Protein AF-A0A8T4ZBN7-F1 (afdb_monomer_lite)

Structure (mmCIF, N/CA/C/O backbone):
data_AF-A0A8T4ZBN7-F1
#
_entry.id   AF-A0A8T4ZBN7-F1
#
loop_
_atom_site.group_PDB
_atom_site.id
_atom_site.type_symbol
_atom_site.label_atom_id
_atom_site.label_alt_id
_atom_site.label_comp_id
_atom_site.label_asym_id
_atom_site.label_entity_id
_atom_site.label_seq_id
_atom_site.pdbx_PDB_ins_code
_atom_site.Cartn_x
_atom_site.Cartn_y
_atom_site.Cartn_z
_atom_site.occupancy
_atom_site.B_iso_or_equiv
_atom_site.auth_seq_id
_atom_site.auth_comp_id
_atom_site.auth_asym_id
_atom_site.auth_atom_id
_atom_site.pdbx_PDB_model_num
ATOM 1 N N . HIS A 1 1 ? 16.876 -2.862 11.286 1.00 71.81 1 HIS A N 1
ATOM 2 C CA . HIS A 1 1 ? 16.039 -2.915 10.069 1.00 71.81 1 HIS A CA 1
ATOM 3 C C . HIS A 1 1 ? 15.028 -4.040 10.220 1.00 71.81 1 HIS A C 1
ATOM 5 O O . HIS A 1 1 ? 15.436 -5.142 10.564 1.00 71.81 1 HIS A O 1
ATOM 11 N N . LEU A 1 2 ? 13.736 -3.754 10.039 1.00 88.56 2 LEU A N 1
ATOM 12 C CA . LEU A 1 2 ? 12.656 -4.746 10.088 1.00 88.56 2 LEU A CA 1
ATOM 13 C C . LEU A 1 2 ? 12.079 -4.949 8.685 1.00 88.56 2 LEU A C 1
ATOM 15 O O . LEU A 1 2 ? 12.006 -3.999 7.908 1.00 88.56 2 LEU A O 1
ATOM 19 N N . ASP A 1 3 ? 11.687 -6.185 8.383 1.00 92.62 3 ASP A N 1
ATOM 20 C CA . ASP A 1 3 ? 10.952 -6.525 7.165 1.00 92.62 3 ASP A CA 1
ATOM 21 C C . ASP A 1 3 ? 9.531 -5.940 7.207 1.00 92.62 3 ASP A C 1
ATOM 23 O O . ASP A 1 3 ? 8.910 -5.897 8.275 1.00 92.62 3 ASP A O 1
ATOM 27 N N . PHE A 1 4 ? 9.002 -5.519 6.054 1.00 94.69 4 PHE A N 1
ATOM 28 C CA . PHE A 1 4 ? 7.685 -4.879 5.980 1.00 94.69 4 PHE A CA 1
ATOM 29 C C . PHE A 1 4 ? 6.568 -5.781 6.515 1.00 94.69 4 PHE A C 1
ATOM 31 O O . PHE A 1 4 ? 5.620 -5.269 7.109 1.00 94.69 4 PHE A O 1
ATOM 38 N N . ARG A 1 5 ? 6.692 -7.111 6.379 1.00 96.00 5 ARG A N 1
ATOM 39 C CA . ARG A 1 5 ? 5.697 -8.058 6.893 1.00 96.00 5 ARG A CA 1
ATOM 40 C C . ARG A 1 5 ? 5.580 -7.929 8.410 1.00 96.00 5 ARG A C 1
ATOM 42 O O . ARG A 1 5 ? 4.482 -7.827 8.946 1.00 96.00 5 ARG A O 1
ATOM 49 N N . LYS A 1 6 ? 6.714 -7.822 9.109 1.00 96.88 6 LYS A N 1
ATOM 50 C CA . LYS A 1 6 ? 6.738 -7.587 10.563 1.00 96.88 6 LYS A CA 1
ATOM 51 C C . LYS A 1 6 ? 6.208 -6.198 10.924 1.00 96.88 6 LYS A C 1
ATOM 53 O O . LYS A 1 6 ? 5.494 -6.068 11.912 1.00 96.88 6 LYS A O 1
ATOM 58 N N . CYS A 1 7 ? 6.528 -5.177 10.126 1.00 95.75 7 CYS A N 1
ATOM 59 C CA . CYS A 1 7 ? 6.029 -3.813 10.332 1.00 95.75 7 CYS A CA 1
ATOM 60 C C . CYS A 1 7 ? 4.505 -3.710 10.207 1.00 95.75 7 CYS A C 1
ATOM 62 O O . CYS A 1 7 ? 3.878 -2.971 10.955 1.00 95.75 7 CYS A O 1
ATOM 64 N N . ILE A 1 8 ? 3.895 -4.438 9.277 1.00 97.00 8 ILE A N 1
ATOM 65 C CA . ILE A 1 8 ? 2.437 -4.454 9.158 1.00 97.00 8 ILE A CA 1
ATOM 66 C C . ILE A 1 8 ? 1.839 -5.216 10.344 1.00 97.00 8 ILE A C 1
ATOM 68 O O . ILE A 1 8 ? 0.945 -4.700 11.001 1.00 97.00 8 ILE A O 1
ATOM 72 N N . ILE A 1 9 ? 2.376 -6.395 10.675 1.00 96.88 9 ILE A N 1
ATOM 73 C CA . ILE A 1 9 ? 1.826 -7.245 11.741 1.00 96.88 9 ILE A CA 1
ATOM 74 C C . ILE A 1 9 ? 1.868 -6.562 13.111 1.00 96.88 9 ILE A C 1
ATOM 76 O O . ILE A 1 9 ? 0.838 -6.519 13.778 1.00 96.88 9 ILE A O 1
ATOM 80 N N . ASN A 1 10 ? 3.011 -6.024 13.558 1.00 97.00 10 ASN A N 1
ATOM 81 C CA . ASN A 1 10 ? 3.076 -5.552 14.951 1.00 97.00 10 ASN A CA 1
ATOM 82 C C . ASN A 1 10 ? 2.384 -4.199 15.167 1.00 97.00 10 ASN A C 1
ATOM 84 O O . ASN A 1 10 ? 2.162 -3.823 16.315 1.00 97.00 10 ASN A O 1
ATOM 88 N N . TRP A 1 11 ? 2.084 -3.457 14.098 1.00 96.75 11 TRP A N 1
ATOM 89 C CA . TRP A 1 11 ? 1.524 -2.108 14.194 1.00 96.75 11 TRP A CA 1
ATOM 90 C C . TRP A 1 11 ? 0.115 -1.996 13.610 1.00 96.75 11 TRP A C 1
ATOM 92 O O . TRP A 1 11 ? -0.457 -0.913 13.677 1.00 96.75 11 TRP A O 1
ATOM 102 N N . ASP A 1 12 ? -0.478 -3.056 13.054 1.00 98.06 12 ASP A N 1
ATOM 103 C CA . ASP A 1 12 ? -1.850 -2.985 12.543 1.00 98.06 12 ASP A CA 1
ATOM 104 C C . ASP A 1 12 ? -2.865 -2.814 13.679 1.00 98.06 12 ASP A C 1
ATOM 106 O O . ASP A 1 12 ? -2.977 -3.642 14.584 1.00 98.06 12 ASP A O 1
ATOM 110 N N . SER A 1 13 ? -3.646 -1.741 13.600 1.00 97.44 13 SER A N 1
ATOM 111 C CA . SER A 1 13 ? -4.756 -1.425 14.496 1.00 97.44 13 SER A CA 1
ATOM 112 C C . SER A 1 13 ? -5.756 -0.526 13.771 1.00 97.44 13 SER A C 1
ATOM 114 O O . SER A 1 13 ? -5.417 0.073 12.750 1.00 97.44 13 SER A O 1
ATOM 116 N N . ASP A 1 14 ? -6.965 -0.384 14.311 1.00 97.12 14 ASP A N 1
ATOM 117 C CA . ASP A 1 14 ? -7.995 0.495 13.739 1.00 97.12 14 ASP A CA 1
ATOM 118 C C . ASP A 1 14 ? -7.578 1.983 13.728 1.00 97.12 14 ASP A C 1
ATOM 120 O O . ASP A 1 14 ? -8.053 2.769 12.904 1.00 97.12 14 ASP A O 1
ATOM 124 N N . GLU A 1 15 ? -6.643 2.373 14.600 1.00 96.50 15 GLU A N 1
ATOM 125 C CA . GLU A 1 15 ? -6.102 3.736 14.687 1.00 96.50 15 GLU A CA 1
ATOM 126 C C . GLU A 1 15 ? -4.852 3.941 13.818 1.00 96.50 15 GLU A C 1
ATOM 128 O O . GLU A 1 15 ? -4.426 5.076 13.580 1.00 96.50 15 GLU A O 1
ATOM 133 N N . THR A 1 16 ? -4.273 2.860 13.293 1.00 97.12 16 THR A N 1
ATOM 134 C CA . THR A 1 16 ? -3.031 2.923 12.525 1.00 97.12 16 THR A CA 1
ATOM 135 C C . THR A 1 16 ? -3.260 3.522 11.142 1.00 97.12 16 THR A C 1
ATOM 137 O O . THR A 1 16 ? -4.228 3.218 10.435 1.00 97.12 16 THR A O 1
ATOM 140 N N . PHE A 1 17 ? -2.313 4.363 10.726 1.00 97.81 17 PHE A N 1
ATOM 141 C CA . PHE A 1 17 ? -2.199 4.839 9.356 1.00 97.81 17 PHE A CA 1
ATOM 142 C C . PHE A 1 17 ? -0.841 4.452 8.768 1.00 97.81 17 PHE A C 1
ATOM 144 O O . PHE A 1 17 ? 0.194 4.955 9.204 1.00 97.81 17 PHE A O 1
ATOM 151 N N . PHE A 1 18 ? -0.839 3.596 7.747 1.00 97.75 18 PHE A N 1
ATOM 152 C CA . PHE A 1 18 ? 0.375 3.215 7.032 1.00 97.75 18 PHE A CA 1
ATOM 153 C C . PHE A 1 18 ? 0.600 4.100 5.805 1.00 97.75 18 PHE A C 1
ATOM 155 O O . PHE A 1 18 ? -0.267 4.231 4.940 1.00 97.75 18 PHE A O 1
ATOM 162 N N . PHE A 1 19 ? 1.802 4.657 5.689 1.00 97.31 19 PHE A N 1
ATOM 163 C CA . PHE A 1 19 ? 2.298 5.223 4.439 1.00 97.31 19 PHE A CA 1
ATOM 164 C C . PHE A 1 19 ? 3.356 4.290 3.856 1.00 97.31 19 PHE A C 1
ATOM 166 O O . PHE A 1 19 ? 4.326 3.958 4.538 1.00 97.31 19 PHE A O 1
ATOM 173 N N . LEU A 1 20 ? 3.158 3.853 2.614 1.00 96.00 20 LEU A N 1
ATOM 174 C CA . LEU A 1 20 ? 3.993 2.841 1.977 1.00 96.00 20 LEU A CA 1
ATOM 175 C C . LEU A 1 20 ? 4.567 3.372 0.663 1.00 96.00 20 LEU A C 1
ATOM 177 O O . LEU A 1 20 ? 3.810 3.736 -0.235 1.00 96.00 20 LEU A O 1
ATOM 181 N N . ASP A 1 21 ? 5.895 3.352 0.548 1.00 92.94 21 ASP A N 1
ATOM 182 C CA . ASP A 1 21 ? 6.639 3.679 -0.677 1.00 92.94 21 ASP A CA 1
ATOM 183 C C . ASP A 1 21 ? 7.646 2.558 -0.990 1.00 92.94 21 ASP A C 1
ATOM 185 O O . ASP A 1 21 ? 8.853 2.702 -0.777 1.00 92.94 21 ASP A O 1
ATOM 189 N N . PRO A 1 22 ? 7.155 1.374 -1.394 1.00 91.94 22 PRO A N 1
ATOM 190 C CA . PRO A 1 22 ? 8.018 0.248 -1.726 1.00 91.94 22 PRO A CA 1
ATOM 191 C C . PRO A 1 22 ? 8.844 0.545 -2.988 1.00 91.94 22 PRO A C 1
ATOM 193 O O . PRO A 1 22 ? 8.468 1.396 -3.797 1.00 91.94 22 PRO A O 1
ATOM 196 N N . PRO A 1 23 ? 9.939 -0.196 -3.230 1.00 89.81 23 PRO A N 1
ATOM 197 C CA . PRO A 1 23 ? 10.616 -0.193 -4.525 1.00 89.81 23 PRO A CA 1
ATOM 198 C C . PRO A 1 23 ? 9.628 -0.369 -5.685 1.00 89.81 23 PRO A C 1
ATOM 200 O O . PRO A 1 23 ? 8.725 -1.202 -5.619 1.00 89.81 23 PRO A O 1
ATOM 203 N N . TYR A 1 24 ? 9.751 0.432 -6.746 1.00 87.75 24 TYR A N 1
ATOM 204 C CA . TYR A 1 24 ? 8.772 0.421 -7.838 1.00 87.75 24 TYR A CA 1
ATOM 205 C C . TYR A 1 24 ? 8.974 -0.778 -8.763 1.00 87.75 24 TYR A C 1
ATOM 207 O O . TYR A 1 24 ? 10.077 -1.027 -9.250 1.00 87.75 24 TYR A O 1
ATOM 215 N N . TYR A 1 25 ? 7.874 -1.469 -9.068 1.00 84.75 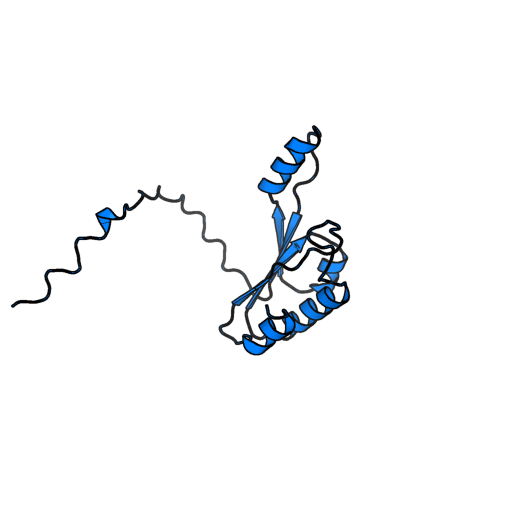25 TYR A N 1
ATOM 216 C CA . TYR A 1 25 ? 7.881 -2.617 -9.971 1.00 84.75 25 TYR A CA 1
ATOM 217 C C . TYR A 1 25 ? 8.461 -2.245 -11.341 1.00 84.75 25 TYR A C 1
ATOM 219 O O . TYR A 1 25 ? 8.096 -1.224 -11.929 1.00 84.75 25 TYR A O 1
ATOM 227 N N . GLY A 1 26 ? 9.364 -3.080 -11.856 1.00 76.69 26 GLY A N 1
ATOM 228 C CA . GLY A 1 26 ? 9.977 -2.910 -13.177 1.00 76.69 26 GLY A CA 1
ATOM 229 C C . GLY A 1 26 ? 11.053 -1.819 -13.272 1.00 76.69 26 GLY A C 1
ATOM 230 O O . GLY A 1 26 ? 11.687 -1.697 -14.322 1.00 76.69 26 GLY A O 1
ATOM 231 N N . VAL A 1 27 ? 11.319 -1.053 -12.206 1.00 70.44 27 VAL A N 1
ATOM 232 C CA . VAL A 1 27 ? 12.399 -0.055 -12.194 1.00 70.44 27 VAL A CA 1
ATOM 233 C C . VAL A 1 27 ? 13.724 -0.742 -11.871 1.00 70.44 27 VAL A C 1
ATOM 235 O O . VAL A 1 27 ? 14.006 -1.101 -10.731 1.00 70.44 27 VAL A O 1
ATOM 238 N N . LYS A 1 28 ? 14.570 -0.914 -12.890 1.00 57.84 28 LYS A N 1
ATOM 239 C CA . LYS A 1 28 ? 15.925 -1.458 -12.737 1.00 57.84 28 LYS A CA 1
ATOM 240 C C . LYS A 1 28 ? 16.917 -0.318 -12.500 1.00 57.84 28 LYS A C 1
ATOM 242 O O . LYS A 1 28 ? 16.968 0.636 -13.270 1.00 57.84 28 LYS A O 1
ATOM 247 N N . GLY A 1 29 ? 17.726 -0.416 -11.450 1.00 55.91 29 GLY A N 1
ATOM 248 C CA . GLY A 1 29 ? 18.774 0.559 -11.150 1.00 55.91 29 GLY A CA 1
ATOM 249 C C . GLY A 1 29 ? 19.666 0.105 -9.994 1.00 55.91 29 GLY A C 1
ATOM 250 O O . GLY A 1 29 ? 19.276 -0.794 -9.249 1.00 55.91 29 GLY A O 1
ATOM 251 N N . PRO A 1 30 ? 20.852 0.715 -9.806 1.00 53.62 30 PRO A N 1
ATOM 252 C CA . PRO A 1 30 ? 21.778 0.341 -8.733 1.00 53.62 30 PRO A CA 1
ATOM 253 C C . PRO A 1 30 ? 21.149 0.458 -7.335 1.00 53.62 30 PRO A C 1
ATOM 255 O O . PRO A 1 30 ? 21.542 -0.277 -6.439 1.00 53.62 30 PRO A O 1
ATOM 258 N N . MET A 1 31 ? 20.132 1.315 -7.183 1.00 54.78 31 MET A N 1
ATOM 259 C CA . MET A 1 31 ? 19.396 1.542 -5.934 1.00 54.78 31 MET A CA 1
ATOM 260 C C . MET A 1 31 ? 18.402 0.422 -5.575 1.00 54.78 31 MET A C 1
ATOM 262 O O . MET A 1 31 ? 17.959 0.355 -4.437 1.00 54.78 31 MET A O 1
ATOM 266 N N . TYR A 1 32 ? 18.076 -0.462 -6.526 1.00 56.88 32 TYR A N 1
ATOM 267 C CA . TYR A 1 32 ? 17.095 -1.546 -6.370 1.00 56.88 32 TYR A CA 1
ATOM 268 C C . TYR A 1 32 ? 17.667 -2.918 -6.764 1.00 56.88 32 TYR A C 1
ATOM 270 O O . TYR A 1 32 ? 16.919 -3.861 -7.004 1.00 56.88 32 TYR A O 1
ATOM 278 N N . ARG A 1 33 ? 19.003 -3.047 -6.852 1.00 48.91 33 ARG A N 1
ATOM 279 C CA . ARG A 1 33 ? 19.681 -4.311 -7.214 1.00 48.91 33 ARG A CA 1
ATOM 280 C C . ARG A 1 33 ? 19.433 -5.444 -6.215 1.00 48.91 33 ARG A C 1
ATOM 282 O O . ARG A 1 33 ? 19.655 -6.594 -6.574 1.00 48.91 33 ARG A O 1
ATOM 289 N N . PHE A 1 34 ? 18.965 -5.132 -5.009 1.00 57.06 34 PHE A N 1
ATOM 290 C CA . PHE A 1 34 ? 18.648 -6.101 -3.969 1.00 57.06 34 PHE A CA 1
ATOM 291 C C . PHE A 1 34 ? 17.420 -5.617 -3.187 1.00 57.06 34 PHE A C 1
ATOM 293 O O . PHE A 1 34 ? 17.424 -4.487 -2.704 1.00 57.06 34 PHE A O 1
ATOM 300 N N . GLY A 1 35 ? 16.389 -6.457 -3.040 1.00 69.62 35 GLY A N 1
ATOM 301 C CA . GLY A 1 35 ? 15.506 -6.368 -1.869 1.00 69.62 35 GLY A CA 1
ATOM 302 C C . GLY A 1 35 ? 13.992 -6.335 -2.077 1.00 69.62 35 GLY A C 1
ATOM 303 O O . GLY A 1 35 ? 13.295 -6.353 -1.071 1.00 69.62 35 GLY A O 1
ATOM 304 N N . PHE A 1 36 ? 13.461 -6.294 -3.305 1.00 85.69 36 PHE A N 1
ATOM 305 C CA . PHE A 1 36 ? 12.006 -6.389 -3.503 1.00 85.69 36 PHE A CA 1
ATOM 306 C C . PHE A 1 36 ? 11.672 -7.164 -4.779 1.00 85.69 36 PHE A C 1
ATOM 308 O O . PHE A 1 36 ? 11.845 -6.683 -5.900 1.00 85.69 36 PHE A O 1
ATOM 315 N N . SER A 1 37 ? 11.284 -8.415 -4.582 1.00 89.06 37 SER A N 1
ATOM 316 C CA . SER A 1 37 ? 10.890 -9.367 -5.613 1.00 89.06 37 SER A CA 1
ATOM 317 C C . SER A 1 37 ? 9.441 -9.155 -6.053 1.00 89.06 37 SER A C 1
ATOM 319 O O . SER A 1 37 ? 8.661 -8.478 -5.387 1.00 89.06 37 SER A O 1
ATOM 321 N N . GLU A 1 38 ? 9.049 -9.784 -7.162 1.00 89.44 38 GLU A N 1
ATOM 322 C CA . GLU A 1 38 ? 7.639 -9.832 -7.570 1.00 89.44 38 GLU A CA 1
ATOM 323 C C . GLU A 1 38 ? 6.742 -10.443 -6.483 1.00 89.44 38 GLU A C 1
ATOM 325 O O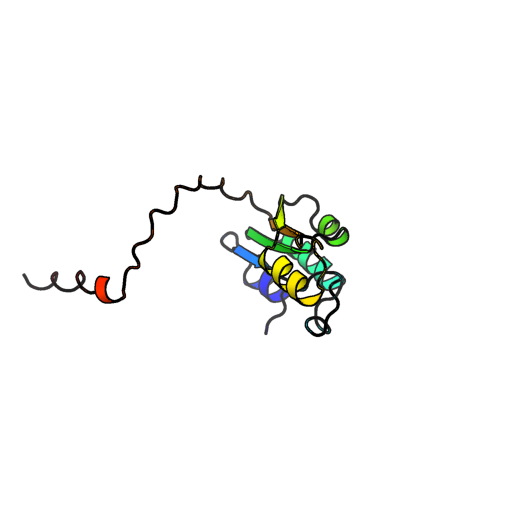 . GLU A 1 38 ? 5.662 -9.918 -6.223 1.00 89.44 38 GLU A O 1
ATOM 330 N N . SER A 1 39 ? 7.219 -11.474 -5.781 1.00 92.44 39 SER A N 1
ATOM 331 C CA . SER A 1 39 ? 6.528 -12.030 -4.614 1.00 92.44 39 SER A CA 1
ATOM 332 C C . SER A 1 39 ? 6.378 -11.018 -3.479 1.00 92.44 39 SER A C 1
ATOM 334 O O . SER A 1 39 ? 5.319 -10.958 -2.872 1.00 92.44 39 SER A O 1
ATOM 336 N N . ASP A 1 40 ? 7.364 -10.151 -3.227 1.00 94.69 40 ASP A N 1
ATOM 337 C CA . ASP A 1 40 ? 7.224 -9.118 -2.188 1.00 94.69 40 ASP A CA 1
ATOM 338 C C . ASP A 1 40 ? 6.122 -8.102 -2.534 1.00 94.69 40 ASP A C 1
ATOM 340 O O . ASP A 1 40 ? 5.404 -7.636 -1.649 1.00 94.69 40 ASP A O 1
ATOM 344 N N . HIS A 1 41 ? 5.934 -7.786 -3.823 1.00 95.25 41 HIS A N 1
ATOM 345 C CA . HIS A 1 41 ? 4.813 -6.955 -4.276 1.00 95.25 41 HIS A CA 1
ATOM 346 C C . HIS A 1 41 ? 3.457 -7.626 -4.037 1.00 95.25 41 HIS A C 1
ATOM 348 O O . HIS A 1 41 ? 2.496 -6.951 -3.658 1.00 95.25 41 HIS A O 1
ATOM 354 N N . GLN A 1 42 ? 3.376 -8.935 -4.274 1.00 96.06 42 GLN A N 1
ATOM 355 C CA . GLN A 1 42 ? 2.164 -9.724 -4.063 1.00 96.06 42 GLN A CA 1
ATOM 356 C C . GLN A 1 42 ? 1.839 -9.825 -2.571 1.00 96.06 42 GLN A C 1
ATOM 358 O O . GLN A 1 42 ? 0.739 -9.443 -2.172 1.00 96.06 42 GLN A O 1
ATOM 363 N N . ASP A 1 43 ? 2.821 -10.196 -1.751 1.00 97.12 43 ASP A N 1
ATOM 364 C CA . ASP A 1 43 ? 2.699 -10.278 -0.296 1.00 97.12 43 ASP A CA 1
ATOM 365 C C . ASP A 1 43 ? 2.260 -8.940 0.299 1.00 97.12 43 ASP A C 1
ATOM 367 O O . ASP A 1 43 ? 1.341 -8.888 1.114 1.00 97.12 43 ASP A O 1
ATOM 371 N N . LEU A 1 44 ? 2.855 -7.827 -0.143 1.00 97.69 44 LEU A N 1
ATOM 372 C CA . LEU A 1 44 ? 2.444 -6.501 0.308 1.00 97.69 44 LEU A CA 1
ATOM 373 C C . LEU A 1 44 ? 0.970 -6.225 -0.010 1.00 97.69 44 LEU A C 1
ATOM 375 O O . LEU A 1 44 ? 0.236 -5.719 0.839 1.00 97.69 44 LEU A O 1
ATOM 379 N N . ALA A 1 45 ? 0.523 -6.540 -1.227 1.00 97.81 45 ALA A N 1
ATOM 380 C CA . ALA A 1 45 ? -0.867 -6.346 -1.622 1.00 97.81 45 ALA A CA 1
ATOM 381 C C . ALA A 1 45 ? -1.827 -7.226 -0.807 1.00 97.81 45 ALA A C 1
ATOM 383 O O . ALA A 1 45 ? -2.893 -6.756 -0.415 1.00 97.81 45 ALA A O 1
ATOM 384 N N . GLU A 1 46 ? -1.459 -8.476 -0.532 1.00 97.88 46 GLU A N 1
ATOM 385 C CA . GLU A 1 46 ? -2.255 -9.402 0.276 1.00 97.88 46 GLU A CA 1
ATOM 386 C C . GLU A 1 46 ? -2.351 -8.963 1.734 1.00 97.88 46 GLU A C 1
ATOM 388 O O . GLU A 1 46 ? -3.451 -8.895 2.282 1.00 97.88 46 GLU A O 1
ATOM 393 N N . MET A 1 47 ? -1.234 -8.564 2.337 1.00 97.81 47 MET A N 1
ATOM 394 C CA . MET A 1 47 ? -1.222 -8.077 3.712 1.00 97.81 47 MET A CA 1
ATOM 395 C C . MET A 1 47 ? -2.054 -6.805 3.869 1.00 97.81 47 MET A C 1
ATOM 397 O O . MET A 1 47 ? -2.878 -6.731 4.774 1.00 97.81 47 MET A O 1
ATOM 401 N N . LEU A 1 48 ? -1.924 -5.837 2.956 1.00 97.88 48 LEU A N 1
ATOM 402 C CA . LEU A 1 48 ? -2.720 -4.601 2.982 1.00 97.88 48 LEU A CA 1
ATOM 403 C C . LEU A 1 48 ? -4.224 -4.830 2.759 1.00 97.88 48 LEU A C 1
ATOM 405 O O . LEU A 1 48 ? -5.036 -3.986 3.142 1.00 97.88 48 LEU A O 1
ATOM 409 N N . ARG A 1 49 ? -4.630 -5.945 2.141 1.00 97.12 49 ARG A N 1
ATOM 410 C CA . ARG A 1 49 ? -6.054 -6.319 2.074 1.00 97.12 49 ARG A CA 1
ATOM 411 C C . ARG A 1 49 ? -6.586 -6.777 3.428 1.00 97.12 49 ARG A C 1
ATOM 413 O O . ARG A 1 49 ? -7.769 -6.584 3.689 1.00 97.12 49 ARG A O 1
ATOM 420 N N . ALA A 1 50 ? -5.729 -7.374 4.253 1.00 96.81 50 ALA A N 1
ATOM 421 C CA . ALA A 1 50 ? -6.079 -7.922 5.558 1.00 96.81 50 ALA A CA 1
ATOM 422 C C . ALA A 1 50 ? -5.907 -6.923 6.719 1.00 96.81 50 ALA A C 1
ATOM 424 O O . ALA A 1 50 ? -6.393 -7.194 7.814 1.00 96.81 50 ALA A O 1
ATOM 425 N N . THR A 1 51 ? -5.236 -5.784 6.507 1.00 97.38 51 THR A N 1
ATOM 426 C CA . THR A 1 51 ? -5.048 -4.764 7.553 1.00 97.38 51 THR A CA 1
ATOM 427 C C . THR A 1 51 ? -6.361 -4.115 7.968 1.00 97.38 51 THR A C 1
ATOM 429 O O . THR A 1 51 ? -7.171 -3.745 7.111 1.00 97.38 51 THR A O 1
ATOM 432 N N . ARG A 1 52 ? -6.505 -3.867 9.270 1.00 97.50 52 ARG A N 1
ATOM 433 C CA . ARG A 1 52 ? -7.574 -3.038 9.844 1.00 97.50 52 ARG A CA 1
ATOM 434 C C . ARG A 1 52 ? -7.305 -1.550 9.648 1.00 97.50 52 ARG A C 1
ATOM 436 O O . ARG A 1 52 ? -8.221 -0.775 9.377 1.00 97.50 52 ARG A O 1
ATOM 443 N N . GLY A 1 53 ? -6.034 -1.166 9.754 1.00 96.62 53 GLY A N 1
ATOM 444 C CA . GLY A 1 53 ? -5.592 0.212 9.629 1.00 96.62 53 GLY A CA 1
ATOM 445 C C . GLY A 1 53 ? -5.848 0.810 8.248 1.00 96.62 53 GLY A C 1
ATOM 446 O O . GLY A 1 53 ? -6.014 0.135 7.224 1.00 96.62 53 GLY A O 1
ATOM 447 N N . ARG A 1 54 ? -5.839 2.139 8.201 1.00 97.94 54 ARG A N 1
ATOM 448 C CA . ARG A 1 54 ? -5.882 2.874 6.934 1.00 97.94 54 ARG A CA 1
ATOM 449 C C . ARG A 1 54 ? -4.502 2.877 6.302 1.00 97.94 54 ARG A C 1
ATOM 451 O O . ARG A 1 54 ? -3.494 2.929 7.001 1.00 97.94 54 ARG A O 1
ATOM 458 N N . TRP A 1 55 ? -4.443 2.899 4.979 1.00 98.00 55 TRP A N 1
ATOM 459 C CA . TRP A 1 55 ? -3.167 2.983 4.286 1.00 98.00 55 TRP A CA 1
ATOM 460 C C . TRP A 1 55 ? -3.219 3.813 3.012 1.00 98.00 55 TRP A C 1
ATOM 462 O O . TRP A 1 55 ? -4.227 3.874 2.303 1.00 98.00 55 TRP A O 1
ATOM 472 N N . LEU A 1 56 ? -2.085 4.448 2.732 1.00 97.62 56 LEU A N 1
ATOM 473 C CA . LEU A 1 56 ? -1.781 5.157 1.502 1.00 97.62 56 LEU A CA 1
ATOM 474 C C . LEU A 1 56 ? -0.495 4.584 0.915 1.00 97.62 56 LEU A C 1
ATOM 476 O O . LEU A 1 56 ? 0.556 4.600 1.551 1.00 97.62 56 LEU A O 1
ATOM 480 N N . LEU A 1 57 ? -0.592 4.118 -0.320 1.00 96.88 57 LEU A N 1
ATOM 481 C CA . LEU A 1 57 ? 0.483 3.470 -1.047 1.00 96.88 57 LEU A CA 1
ATOM 482 C C . LEU A 1 57 ? 0.845 4.282 -2.293 1.00 96.88 57 LEU A C 1
ATOM 484 O O . LEU A 1 57 ? -0.036 4.683 -3.063 1.00 96.88 57 LEU A O 1
ATOM 488 N N . THR A 1 58 ? 2.140 4.495 -2.500 1.00 94.00 58 THR A N 1
ATOM 489 C CA . THR A 1 58 ? 2.702 5.152 -3.681 1.00 94.00 58 THR A CA 1
ATOM 490 C C . THR A 1 58 ? 3.364 4.135 -4.607 1.00 94.00 58 THR A C 1
ATOM 492 O O . THR A 1 58 ? 4.147 3.296 -4.179 1.00 94.00 58 THR A O 1
ATOM 495 N N . TYR A 1 59 ? 3.056 4.214 -5.903 1.00 91.81 59 TYR A N 1
ATOM 496 C CA . TYR A 1 59 ? 3.660 3.361 -6.933 1.00 91.81 59 TYR A CA 1
ATOM 497 C C . TYR A 1 59 ? 3.812 4.087 -8.270 1.00 91.81 59 TYR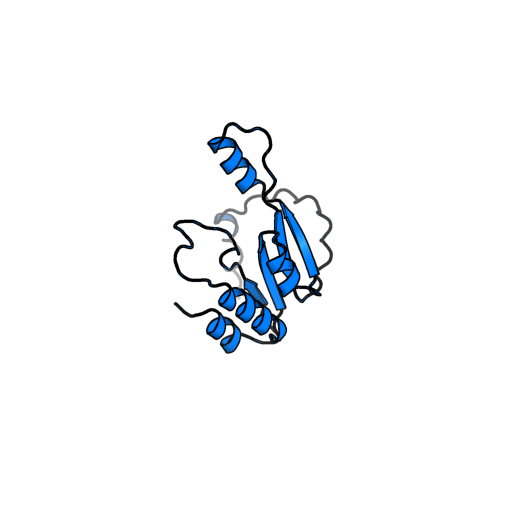 A C 1
ATOM 499 O O . TYR A 1 59 ? 3.147 5.089 -8.531 1.00 91.81 59 TYR A O 1
ATOM 507 N N . GLY A 1 60 ? 4.634 3.541 -9.167 1.00 88.88 60 GLY A N 1
ATOM 508 C CA . GLY A 1 60 ? 4.581 3.883 -10.590 1.00 88.88 60 GLY A CA 1
ATOM 509 C C . GLY A 1 60 ? 3.302 3.360 -11.263 1.00 88.88 60 GLY A C 1
ATOM 510 O O . GLY A 1 60 ? 2.759 2.326 -10.873 1.00 88.88 60 GLY A O 1
ATOM 511 N N . ASP A 1 61 ? 2.809 4.060 -12.291 1.00 89.25 61 ASP A N 1
ATOM 512 C CA . ASP A 1 61 ? 1.652 3.610 -13.083 1.00 89.25 61 ASP A CA 1
ATOM 513 C C . ASP A 1 61 ? 2.017 2.402 -13.971 1.00 89.25 61 ASP A C 1
ATOM 515 O O . ASP A 1 61 ? 2.456 2.570 -15.108 1.00 89.25 61 ASP A O 1
ATOM 519 N N . HIS A 1 62 ? 1.844 1.184 -13.442 1.00 90.00 62 HIS A N 1
ATOM 520 C CA . HIS A 1 62 ? 2.152 -0.080 -14.124 1.00 90.00 62 HIS A CA 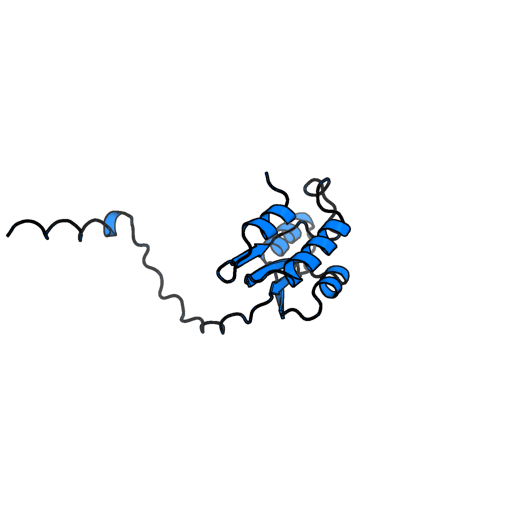1
ATOM 521 C C . HIS A 1 62 ? 0.933 -1.031 -14.158 1.00 90.00 62 HIS A C 1
ATOM 523 O O . HIS A 1 62 ? 0.245 -1.159 -13.139 1.00 90.00 62 HIS A O 1
ATOM 529 N N . PRO A 1 63 ? 0.662 -1.752 -15.270 1.00 92.06 63 PRO A N 1
ATOM 530 C CA . PRO A 1 63 ? -0.479 -2.673 -15.374 1.00 92.06 63 PRO A CA 1
ATOM 531 C C . PRO A 1 63 ? -0.524 -3.751 -14.282 1.00 92.06 63 PRO A C 1
ATOM 533 O O . PRO A 1 63 ? -1.584 -4.000 -13.716 1.00 92.06 63 PRO A O 1
ATOM 536 N N . HIS A 1 64 ? 0.626 -4.336 -13.931 1.00 93.06 64 HIS A N 1
ATOM 537 C CA . HIS A 1 64 ? 0.715 -5.330 -12.853 1.00 93.06 64 HIS A CA 1
ATOM 538 C C . HIS A 1 64 ? 0.266 -4.753 -11.498 1.00 93.06 64 HIS A C 1
ATOM 540 O O . HIS A 1 64 ? -0.591 -5.328 -10.836 1.00 93.06 64 HIS A O 1
ATOM 546 N N . ILE A 1 65 ? 0.744 -3.555 -11.133 1.00 94.50 65 ILE A N 1
ATOM 547 C CA . ILE A 1 65 ? 0.340 -2.875 -9.892 1.00 94.50 65 ILE A CA 1
ATOM 548 C C . ILE A 1 65 ? -1.157 -2.543 -9.909 1.00 94.50 65 ILE A C 1
ATOM 550 O O . ILE A 1 65 ? -1.853 -2.747 -8.917 1.00 94.50 65 ILE A O 1
ATOM 554 N N . ARG A 1 66 ? -1.694 -2.090 -11.049 1.00 94.69 66 ARG A N 1
ATOM 555 C CA . ARG A 1 66 ? -3.144 -1.871 -11.201 1.00 94.69 66 ARG A CA 1
ATOM 556 C C . ARG A 1 66 ? -3.954 -3.141 -10.967 1.00 94.69 66 ARG A C 1
ATOM 558 O O . ARG A 1 66 ? -5.046 -3.052 -10.416 1.00 94.69 66 ARG A O 1
ATOM 565 N N . SER A 1 67 ? -3.435 -4.288 -11.402 1.00 96.75 67 SER A N 1
ATOM 566 C CA . SER A 1 67 ? -4.065 -5.587 -11.179 1.00 96.75 67 SER A CA 1
ATOM 567 C C . SER A 1 67 ? -4.062 -5.957 -9.695 1.00 96.75 67 SER A C 1
ATOM 569 O O . SER A 1 67 ? -5.119 -6.257 -9.143 1.00 96.75 67 SER A O 1
ATOM 571 N N . LEU A 1 68 ? -2.906 -5.845 -9.026 1.00 97.12 68 LEU A N 1
ATOM 572 C CA . LEU A 1 68 ? -2.765 -6.156 -7.598 1.00 97.12 68 LEU A CA 1
ATOM 573 C C . LEU A 1 68 ? -3.725 -5.339 -6.725 1.00 97.12 68 LEU A C 1
ATOM 575 O O . LEU A 1 68 ? -4.349 -5.881 -5.817 1.00 97.12 68 LEU A O 1
ATOM 579 N N . TYR A 1 69 ? -3.904 -4.054 -7.018 1.00 97.00 69 TYR A N 1
ATOM 580 C CA . TYR A 1 69 ? -4.745 -3.169 -6.207 1.00 97.00 69 TYR A CA 1
ATOM 581 C C . TYR A 1 69 ? -6.105 -2.857 -6.844 1.00 97.00 69 TYR A C 1
ATOM 583 O O . TYR A 1 69 ? -6.733 -1.838 -6.542 1.00 97.00 69 TYR A O 1
ATOM 591 N N . ARG A 1 70 ? -6.595 -3.730 -7.729 1.00 96.12 70 ARG A N 1
ATOM 592 C CA . ARG A 1 70 ? -7.928 -3.592 -8.321 1.00 96.12 70 ARG A CA 1
ATOM 593 C C . ARG A 1 70 ? -8.999 -3.553 -7.222 1.00 96.12 70 ARG A C 1
ATOM 595 O O . ARG A 1 70 ? -9.043 -4.420 -6.359 1.00 96.12 70 ARG A O 1
ATOM 602 N N . GLY A 1 71 ? -9.888 -2.564 -7.302 1.00 95.06 71 GLY A N 1
ATOM 603 C CA . GLY A 1 71 ? -10.964 -2.344 -6.327 1.00 95.06 71 GLY A CA 1
ATOM 604 C C . GLY A 1 71 ? -10.655 -1.271 -5.279 1.00 95.06 71 GLY A C 1
ATOM 605 O O . GLY A 1 71 ? -11.580 -0.777 -4.641 1.00 95.06 71 GLY A O 1
ATOM 606 N N . TYR A 1 72 ? -9.396 -0.840 -5.157 1.00 96.75 72 TYR A N 1
ATOM 607 C CA . TYR A 1 72 ? -9.011 0.258 -4.270 1.00 96.75 72 TYR A CA 1
ATOM 608 C C . TYR A 1 72 ? -9.093 1.627 -4.946 1.00 96.75 72 TYR A C 1
ATOM 610 O O . TYR A 1 72 ? -8.943 1.767 -6.167 1.00 96.75 72 TYR A O 1
ATOM 618 N N . LEU A 1 73 ? -9.297 2.671 -4.136 1.00 94.38 73 LEU A N 1
ATOM 619 C CA . LEU A 1 73 ? -9.340 4.039 -4.633 1.00 94.38 73 LEU A CA 1
ATOM 620 C C . LEU A 1 73 ? -7.952 4.428 -5.137 1.00 94.38 73 LEU A C 1
ATOM 622 O O . LEU A 1 73 ? -6.979 4.402 -4.389 1.00 94.38 73 LEU A O 1
ATOM 626 N N . THR A 1 74 ? -7.873 4.805 -6.412 1.00 92.50 74 THR A N 1
ATOM 627 C CA . THR A 1 74 ? -6.609 5.132 -7.078 1.00 92.50 74 THR A CA 1
ATOM 628 C C . THR A 1 74 ? -6.665 6.533 -7.678 1.00 92.50 74 THR A C 1
ATOM 630 O O . THR A 1 74 ? -7.587 6.858 -8.426 1.00 92.50 74 THR A O 1
ATOM 633 N N . ARG A 1 75 ? -5.648 7.359 -7.414 1.00 91.00 75 ARG A N 1
ATOM 634 C CA . ARG A 1 75 ? -5.486 8.694 -8.004 1.00 91.00 75 ARG A CA 1
ATOM 635 C C . ARG A 1 75 ? -4.143 8.816 -8.713 1.00 91.00 75 ARG A C 1
ATOM 637 O O . ARG A 1 75 ? -3.103 8.523 -8.135 1.00 91.00 75 ARG A O 1
ATOM 644 N N . LYS A 1 76 ? -4.165 9.297 -9.957 1.00 88.69 76 LYS A N 1
ATOM 645 C CA . LYS A 1 76 ? -2.947 9.639 -10.702 1.00 88.69 76 LYS A CA 1
ATOM 646 C C . LYS A 1 76 ? -2.424 10.989 -10.236 1.00 88.69 76 LYS A C 1
ATOM 648 O O . LYS A 1 76 ? -3.184 11.954 -10.187 1.00 88.69 76 LYS A O 1
ATOM 653 N N . VAL A 1 77 ? -1.133 11.062 -9.948 1.00 85.12 77 VAL A N 1
ATOM 654 C CA . VAL A 1 77 ? -0.431 12.314 -9.661 1.00 85.12 77 VAL A CA 1
ATOM 655 C C . VAL A 1 77 ? 0.803 12.412 -10.549 1.00 85.12 77 VAL A C 1
ATOM 657 O O . VAL A 1 77 ? 1.510 11.430 -10.771 1.00 85.12 77 VAL A O 1
ATOM 660 N N . GLY A 1 78 ? 1.025 13.594 -11.117 1.00 75.69 78 GLY A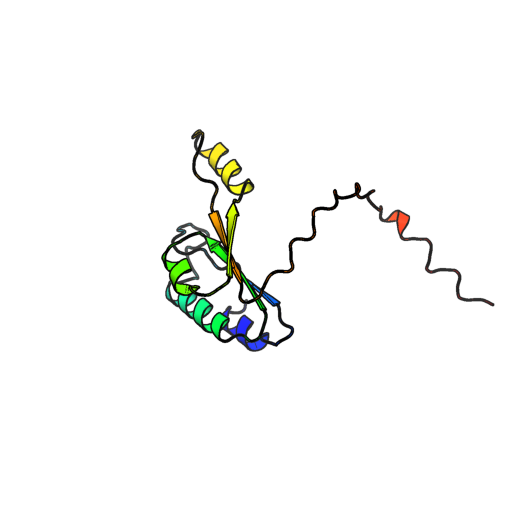 N 1
ATOM 661 C CA . GLY A 1 78 ? 2.220 13.877 -11.900 1.00 75.69 78 GLY A CA 1
ATOM 662 C C . GLY A 1 78 ? 3.332 14.409 -11.008 1.00 75.69 78 GLY A C 1
ATOM 663 O O . GLY A 1 78 ? 3.086 15.323 -10.224 1.00 75.69 78 GLY A O 1
ATOM 664 N N . SER A 1 79 ? 4.547 13.877 -11.139 1.00 66.44 79 SER A N 1
ATOM 665 C CA . SER A 1 79 ? 5.725 14.454 -10.484 1.00 66.44 79 SER A CA 1
ATOM 666 C C . SER A 1 79 ? 6.411 15.461 -11.406 1.00 66.44 79 SER A C 1
ATOM 668 O O . SER A 1 79 ? 6.985 15.091 -12.432 1.00 66.44 79 SER A O 1
ATOM 670 N N . TYR A 1 80 ? 6.349 16.746 -11.041 1.00 57.03 80 TYR A N 1
ATOM 671 C CA . TYR A 1 80 ? 7.009 17.826 -11.785 1.00 57.03 80 TYR A CA 1
ATOM 672 C C . TYR A 1 80 ? 8.536 17.807 -11.585 1.00 57.03 80 TYR A C 1
ATOM 674 O O . TYR A 1 80 ? 9.293 17.992 -12.534 1.00 57.03 80 TYR A O 1
ATOM 682 N N . ALA A 1 81 ? 8.996 17.480 -10.371 1.00 53.84 81 ALA A N 1
ATOM 683 C CA . ALA A 1 81 ? 10.418 17.451 -10.022 1.00 53.84 81 ALA A CA 1
ATOM 684 C C . ALA A 1 81 ? 11.209 16.377 -10.796 1.00 53.84 81 ALA A C 1
ATOM 686 O O . ALA A 1 81 ? 12.355 16.600 -11.190 1.00 53.84 81 ALA A O 1
ATOM 687 N N . TYR A 1 82 ? 10.598 15.216 -11.063 1.00 52.72 82 TYR A N 1
ATOM 688 C CA . TYR A 1 82 ? 11.247 14.178 -11.868 1.00 52.72 82 TYR A CA 1
ATOM 689 C C . TYR A 1 82 ? 11.309 14.562 -13.354 1.00 52.72 82 TYR A C 1
ATOM 691 O O . TYR A 1 82 ? 12.333 14.347 -14.006 1.00 52.72 82 TYR A O 1
ATOM 699 N N . ALA A 1 83 ? 10.249 15.187 -13.877 1.00 52.75 83 ALA A N 1
ATOM 700 C CA . ALA A 1 83 ? 10.208 15.667 -15.256 1.00 52.75 83 ALA A CA 1
ATOM 701 C C . ALA A 1 83 ? 11.323 16.693 -15.536 1.00 52.75 83 ALA A C 1
ATOM 703 O O . ALA A 1 83 ? 11.993 16.616 -16.566 1.00 52.75 83 ALA A O 1
ATOM 704 N N . GLU A 1 84 ? 11.588 17.607 -14.599 1.00 52.94 84 GLU A N 1
ATOM 705 C CA . GLU A 1 84 ? 12.647 18.614 -14.729 1.00 52.94 84 GLU A CA 1
ATOM 706 C C . GLU A 1 84 ? 14.058 17.993 -14.717 1.00 52.94 84 GLU A C 1
ATOM 708 O O . GLU A 1 84 ? 14.902 18.329 -15.552 1.00 52.94 84 GLU A O 1
ATOM 713 N N . ARG A 1 85 ? 14.315 17.032 -13.816 1.00 54.31 85 ARG A N 1
ATOM 714 C CA . ARG A 1 85 ? 15.621 16.356 -13.701 1.00 54.31 85 ARG A CA 1
ATOM 715 C C . ARG A 1 85 ? 15.963 15.520 -14.939 1.00 54.31 85 ARG A C 1
ATOM 717 O O . ARG A 1 85 ? 17.128 15.484 -15.332 1.00 54.31 85 ARG A O 1
ATOM 724 N N . MET A 1 86 ? 14.968 14.887 -15.564 1.00 49.06 86 MET A N 1
ATOM 725 C CA . MET A 1 86 ? 15.139 14.154 -16.828 1.00 49.06 86 MET A CA 1
ATOM 726 C C . MET A 1 86 ? 15.330 15.102 -18.017 1.00 49.06 86 MET A C 1
ATOM 728 O O . MET A 1 86 ? 16.199 14.867 -18.854 1.00 49.06 86 MET A O 1
ATOM 732 N N . SER A 1 87 ? 14.592 16.217 -18.045 1.00 54.12 87 SER A N 1
ATOM 733 C CA . SER A 1 87 ? 14.711 17.236 -19.099 1.00 54.12 87 SER A CA 1
ATOM 734 C C . SER A 1 87 ? 16.121 17.838 -19.176 1.00 54.12 87 SER A C 1
ATOM 736 O O . SER A 1 87 ? 16.620 18.092 -20.269 1.00 54.12 87 SER A O 1
ATOM 738 N N . ARG A 1 88 ? 16.803 18.012 -18.032 1.00 57.72 88 ARG A N 1
ATOM 739 C CA . ARG A 1 88 ? 18.199 18.491 -17.980 1.00 57.72 88 ARG A CA 1
ATOM 740 C C . ARG A 1 88 ? 19.233 17.479 -18.487 1.00 57.72 88 ARG A C 1
ATOM 742 O O . ARG A 1 88 ? 20.319 17.892 -18.873 1.00 57.72 88 ARG A O 1
ATOM 749 N N . ARG A 1 89 ? 18.936 16.174 -18.451 1.00 55.53 89 ARG A N 1
ATOM 750 C CA . ARG A 1 89 ? 19.898 15.116 -18.808 1.00 55.53 89 ARG A CA 1
ATOM 751 C C . ARG A 1 89 ? 19.895 14.737 -20.284 1.00 55.53 89 ARG A C 1
ATOM 753 O O . ARG A 1 89 ? 20.931 14.306 -20.767 1.00 55.53 89 ARG A O 1
ATOM 760 N N . GLU A 1 90 ? 18.773 14.886 -20.983 1.00 49.97 90 GLU A N 1
ATOM 761 C CA . GLU A 1 90 ? 18.626 14.315 -22.331 1.00 49.97 90 GLU A CA 1
ATOM 762 C C . GLU A 1 90 ? 18.328 15.319 -23.453 1.00 49.97 90 GLU A C 1
ATOM 764 O O . GLU A 1 90 ? 18.086 14.888 -24.573 1.00 49.97 90 GLU A O 1
ATOM 769 N N . GLY A 1 91 ? 18.300 16.638 -23.216 1.00 47.69 91 GLY A N 1
ATOM 770 C CA . GLY A 1 91 ? 18.024 17.632 -24.279 1.00 47.69 91 GLY A CA 1
ATOM 771 C C . GLY A 1 91 ? 16.673 17.455 -25.006 1.00 47.69 91 GLY A C 1
ATOM 772 O O . GLY A 1 91 ? 16.337 18.203 -25.922 1.00 47.69 91 GLY A O 1
ATOM 773 N N . LEU A 1 92 ? 15.873 16.476 -24.585 1.00 46.59 92 LEU A N 1
ATOM 774 C CA . LEU A 1 92 ? 14.629 16.048 -25.192 1.00 46.59 92 LEU A CA 1
ATOM 775 C C . LEU A 1 92 ? 13.494 16.839 -24.553 1.00 46.59 92 LEU A C 1
ATOM 777 O O . LEU A 1 92 ? 12.986 16.514 -23.478 1.00 46.59 92 LEU A O 1
ATOM 781 N N . ARG A 1 93 ? 13.092 17.912 -25.242 1.00 42.00 93 ARG A N 1
ATOM 782 C CA . ARG A 1 93 ? 11.817 18.590 -24.994 1.00 42.00 93 ARG A CA 1
ATOM 783 C C . ARG A 1 93 ? 10.718 17.531 -25.132 1.00 42.00 93 ARG A C 1
ATOM 785 O O . ARG A 1 93 ? 10.514 17.002 -26.215 1.00 42.00 93 ARG A O 1
ATOM 792 N N . GLN A 1 94 ? 10.024 17.266 -24.024 1.00 49.91 94 GLN A N 1
ATOM 793 C CA . GLN A 1 94 ? 8.894 16.336 -23.873 1.00 49.91 94 GLN A CA 1
ATOM 794 C C . GLN A 1 94 ? 9.252 14.844 -23.770 1.00 49.91 94 GLN A C 1
ATOM 796 O O . GLN A 1 94 ? 9.117 14.082 -24.722 1.00 49.91 94 GLN A O 1
ATOM 801 N N . ARG A 1 95 ? 9.543 14.368 -22.553 1.00 41.03 95 ARG A N 1
ATOM 802 C CA . ARG A 1 95 ? 9.299 12.961 -22.193 1.00 41.03 95 ARG A CA 1
ATOM 803 C C . ARG A 1 95 ? 8.626 12.857 -20.828 1.00 41.03 95 ARG A C 1
ATOM 805 O O . ARG A 1 95 ? 9.265 13.007 -19.799 1.00 41.03 95 ARG A O 1
ATOM 812 N N . GLY A 1 96 ? 7.311 12.624 -20.891 1.00 47.69 96 GLY A N 1
ATOM 813 C CA . GLY A 1 96 ? 6.458 12.005 -19.875 1.00 47.69 96 GLY A CA 1
ATOM 814 C C . GLY A 1 96 ? 6.545 12.560 -18.457 1.00 47.69 96 GLY A C 1
ATOM 815 O O . GLY A 1 96 ? 7.443 12.208 -17.703 1.00 47.69 96 GLY A O 1
ATOM 816 N N . ILE A 1 97 ? 5.520 13.307 -18.035 1.00 54.75 97 ILE A N 1
ATOM 817 C CA . ILE A 1 97 ? 5.193 13.431 -16.607 1.00 54.75 97 ILE A CA 1
ATOM 818 C C . ILE A 1 97 ? 5.213 12.014 -16.019 1.00 54.75 97 ILE A C 1
ATOM 820 O O . ILE A 1 97 ? 4.408 11.181 -16.446 1.00 54.75 97 ILE A O 1
ATOM 824 N N . VAL A 1 98 ? 6.123 11.722 -15.083 1.00 57.84 98 VAL A N 1
ATOM 825 C CA . VAL A 1 98 ? 6.099 10.433 -14.385 1.00 57.84 98 VAL A CA 1
ATOM 826 C C . VAL A 1 98 ? 4.807 10.390 -13.595 1.00 57.84 98 VAL A C 1
ATOM 828 O O . VAL A 1 98 ? 4.551 11.225 -12.722 1.00 57.84 98 VAL A O 1
ATOM 831 N N . LYS A 1 99 ? 3.947 9.460 -14.002 1.00 71.50 99 LYS A N 1
ATOM 832 C CA . LYS A 1 99 ? 2.639 9.245 -13.403 1.00 71.50 99 LYS A CA 1
ATOM 833 C C . LYS A 1 99 ? 2.849 8.301 -12.234 1.00 71.50 99 LYS A C 1
ATOM 835 O O . LYS A 1 99 ? 3.126 7.120 -12.432 1.00 71.50 99 LYS A O 1
ATOM 840 N N . HIS A 1 100 ? 2.722 8.840 -11.034 1.00 85.62 100 HIS A N 1
ATOM 841 C CA . HIS A 1 100 ? 2.606 8.032 -9.835 1.00 85.62 100 HIS A CA 1
ATOM 842 C C . HIS A 1 100 ? 1.128 7.734 -9.579 1.00 85.62 100 HIS A C 1
ATOM 844 O O . HIS A 1 100 ? 0.232 8.512 -9.935 1.00 85.62 100 HIS A O 1
ATOM 850 N N . LEU A 1 101 ? 0.879 6.596 -8.953 1.00 91.44 101 LEU A N 1
ATOM 851 C CA . LEU A 1 101 ? -0.406 6.200 -8.414 1.00 91.44 101 LEU A CA 1
ATOM 852 C C . LEU A 1 101 ? -0.373 6.389 -6.904 1.00 91.44 101 LEU A C 1
ATOM 854 O O . LEU A 1 101 ? 0.539 5.912 -6.235 1.00 91.44 101 LEU A O 1
ATOM 858 N N . LEU A 1 102 ? -1.388 7.078 -6.393 1.00 94.44 102 LEU A N 1
ATOM 859 C CA . LEU A 1 102 ? -1.776 7.039 -4.991 1.00 94.44 102 LEU A CA 1
ATOM 860 C C . LEU A 1 102 ? -2.911 6.031 -4.862 1.00 94.44 102 LEU A C 1
ATOM 862 O O . LEU A 1 102 ? -3.963 6.237 -5.468 1.00 94.44 102 LEU A O 1
ATOM 866 N N . ILE A 1 103 ? -2.703 4.968 -4.099 1.00 96.50 103 ILE A N 1
ATOM 867 C CA . ILE A 1 103 ? -3.664 3.884 -3.887 1.00 96.50 103 ILE A CA 1
ATOM 868 C C . ILE A 1 103 ? -4.032 3.876 -2.401 1.00 96.50 103 ILE A C 1
ATOM 870 O O . ILE A 1 103 ? -3.146 4.011 -1.561 1.00 96.50 103 ILE A O 1
ATOM 874 N N . MET A 1 104 ? -5.317 3.762 -2.061 1.00 96.88 104 MET A N 1
ATOM 875 C CA . MET A 1 104 ? -5.775 3.830 -0.667 1.00 96.88 104 MET A CA 1
ATOM 876 C C . MET A 1 104 ? -7.030 2.988 -0.387 1.00 96.88 104 MET A C 1
ATOM 878 O O . MET A 1 104 ? -7.893 2.842 -1.259 1.00 96.88 104 MET A O 1
ATOM 882 N N . ASN A 1 105 ? -7.153 2.485 0.849 1.00 97.44 105 ASN A N 1
ATOM 883 C CA . ASN A 1 105 ? -8.330 1.747 1.350 1.00 97.44 105 ASN A CA 1
ATOM 884 C C . ASN A 1 105 ? -9.389 2.622 2.038 1.00 97.44 105 ASN A C 1
ATOM 886 O O . ASN A 1 105 ? -10.397 2.110 2.516 1.00 97.44 105 ASN A O 1
ATOM 890 N N . TYR A 1 106 ? -9.192 3.936 2.078 1.00 95.00 106 TYR A N 1
ATOM 891 C CA . TYR A 1 106 ? -10.112 4.877 2.707 1.00 95.00 106 TYR A CA 1
ATOM 892 C C . TYR A 1 106 ? -10.585 5.936 1.711 1.00 95.00 106 TYR A C 1
ATOM 894 O O . TYR A 1 106 ? -9.939 6.224 0.702 1.00 95.00 106 TYR A O 1
ATOM 902 N N . LYS A 1 107 ? -11.730 6.556 2.001 1.00 92.94 107 LYS A N 1
ATOM 903 C CA . LYS A 1 107 ? -12.192 7.724 1.246 1.00 92.94 107 LYS A CA 1
ATOM 904 C C . LYS A 1 107 ? -11.393 8.943 1.717 1.00 92.94 107 LYS A C 1
ATOM 906 O O . LYS A 1 107 ? -11.488 9.282 2.899 1.00 92.94 107 LYS A O 1
ATOM 911 N N . PRO A 1 108 ? -10.609 9.607 0.850 1.00 87.44 108 PRO A N 1
ATOM 912 C CA . PRO A 1 108 ? -9.867 10.784 1.265 1.00 87.44 108 PRO A CA 1
ATOM 913 C C . PRO A 1 108 ? -10.846 11.898 1.662 1.00 87.44 108 PRO A C 1
ATOM 915 O O . PRO A 1 108 ? -11.917 12.013 1.051 1.00 87.44 108 PRO A O 1
ATOM 918 N N . PRO A 1 109 ? -10.496 12.735 2.655 1.00 83.69 109 PRO A N 1
ATOM 919 C CA . PRO A 1 109 ? -11.301 13.899 2.981 1.00 83.69 109 PRO A CA 1
ATOM 920 C C . PRO A 1 109 ? -11.484 14.748 1.722 1.00 83.69 109 PRO A C 1
ATOM 922 O O . PRO A 1 109 ? -10.575 14.861 0.889 1.00 83.69 109 PRO A O 1
ATOM 925 N N . LYS A 1 110 ? -12.683 15.323 1.564 1.00 78.88 110 LYS A N 1
ATOM 926 C CA . LYS A 1 110 ? -12.962 16.238 0.454 1.00 78.88 110 LYS A CA 1
ATOM 927 C C . LYS A 1 110 ? -11.866 17.291 0.449 1.00 78.88 110 LYS A C 1
ATOM 929 O O . LYS A 1 110 ? -11.530 17.817 1.508 1.00 78.88 110 LYS A O 1
ATOM 934 N N . ALA A 1 111 ? -11.303 17.557 -0.730 1.00 68.06 111 ALA A N 1
ATOM 935 C CA . ALA A 1 111 ? -10.298 18.594 -0.871 1.00 68.06 111 ALA A CA 1
ATOM 936 C C . ALA A 1 111 ? -10.839 19.855 -0.196 1.00 68.06 111 ALA A C 1
ATOM 938 O O . ALA A 1 111 ? -11.876 20.383 -0.609 1.00 68.06 111 ALA A O 1
ATOM 939 N N . VAL A 1 112 ? -10.170 20.294 0.873 1.00 59.38 112 VAL A N 1
ATOM 940 C CA . VAL A 1 112 ? -10.443 21.605 1.443 1.00 59.38 112 VAL A CA 1
ATOM 941 C C . VAL A 1 112 ? -10.218 22.554 0.278 1.00 59.38 112 VAL A C 1
ATOM 943 O O . VAL A 1 112 ? -9.156 22.509 -0.355 1.00 59.38 112 VAL A O 1
ATOM 946 N N . ARG A 1 113 ? -11.254 23.321 -0.095 1.00 55.44 113 ARG A N 1
ATOM 947 C CA . ARG A 1 113 ? -11.101 24.388 -1.088 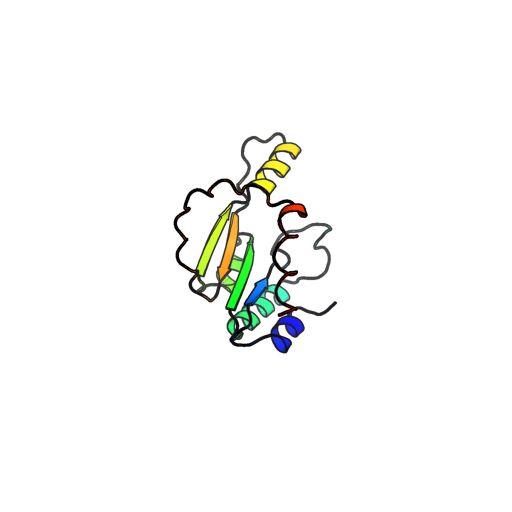1.00 55.44 113 ARG A CA 1
ATOM 948 C C . ARG A 1 113 ? -9.828 25.118 -0.701 1.00 55.44 113 ARG A C 1
ATOM 950 O O . ARG A 1 113 ? -9.670 25.427 0.476 1.00 55.44 113 ARG A O 1
ATOM 957 N N . LYS A 1 114 ? -8.909 25.319 -1.648 1.00 52.50 114 LYS A N 1
ATOM 958 C CA . LYS A 1 114 ? -7.728 26.139 -1.396 1.00 52.50 114 LYS A CA 1
ATOM 959 C C . LYS A 1 114 ? -8.246 27.526 -1.030 1.00 52.50 114 LYS A C 1
ATOM 961 O O . LYS A 1 114 ? -8.455 28.353 -1.910 1.00 52.50 114 LYS A O 1
ATOM 966 N N . THR A 1 115 ? -8.502 27.779 0.249 1.00 46.88 115 THR A N 1
ATOM 967 C CA . THR A 1 115 ? -8.434 29.131 0.763 1.00 46.88 115 THR A CA 1
ATOM 968 C C . THR A 1 115 ? -7.033 29.561 0.355 1.00 46.88 115 THR A C 1
ATOM 970 O O . THR A 1 115 ? -6.093 28.805 0.640 1.00 46.88 115 THR A O 1
ATOM 973 N N . PRO A 1 116 ? -6.869 30.649 -0.415 1.00 48.81 116 PRO A N 1
ATOM 974 C CA . PRO A 1 116 ? -5.535 31.147 -0.701 1.00 48.81 116 PRO A CA 1
ATOM 975 C C . PRO A 1 116 ? -4.811 31.183 0.638 1.00 48.81 116 PRO A C 1
ATOM 977 O O . PRO A 1 116 ? -5.375 31.692 1.611 1.00 48.81 116 PRO A O 1
ATOM 980 N N . LEU A 1 117 ? -3.652 30.518 0.716 1.00 49.19 117 LEU A N 1
ATOM 981 C CA . LEU A 1 117 ? -2.811 30.588 1.900 1.00 49.19 117 LEU A CA 1
ATOM 982 C C . LEU A 1 117 ? -2.677 32.081 2.178 1.00 49.19 117 LEU A C 1
ATOM 984 O O . LEU A 1 117 ? -2.054 32.790 1.387 1.00 49.19 117 LEU A O 1
ATOM 988 N N . LYS A 1 118 ? -3.335 32.580 3.235 1.00 49.31 118 LYS A N 1
ATOM 989 C CA . LYS A 1 118 ? -2.994 33.893 3.765 1.00 49.31 118 LYS A CA 1
ATOM 990 C C . LYS A 1 118 ? -1.504 33.769 4.005 1.00 49.31 118 LYS A C 1
ATOM 992 O O . LYS A 1 118 ? -1.099 32.831 4.688 1.00 49.31 118 LYS A O 1
ATOM 997 N N . THR A 1 119 ? -0.721 34.599 3.324 1.00 46.72 119 THR A N 1
ATOM 998 C CA . THR A 1 119 ? 0.732 34.676 3.464 1.00 46.72 119 THR A CA 1
ATOM 999 C C . THR A 1 119 ? 1.077 34.429 4.924 1.00 46.72 119 THR A C 1
ATOM 1001 O O . THR A 1 119 ? 0.730 35.251 5.775 1.00 46.72 119 THR A O 1
ATOM 1004 N N . PHE A 1 120 ? 1.650 33.262 5.225 1.00 51.84 120 PHE A N 1
ATOM 1005 C CA . PHE A 1 120 ? 2.154 32.990 6.559 1.00 51.84 120 PHE A CA 1
ATOM 1006 C C . PHE A 1 120 ? 3.215 34.060 6.796 1.00 51.84 120 PHE A C 1
ATOM 1008 O O . PHE A 1 120 ? 4.237 34.071 6.110 1.00 51.84 120 PHE A O 1
ATOM 1015 N N . LYS A 1 121 ? 2.953 35.004 7.707 1.00 44.81 121 LYS A N 1
ATOM 1016 C CA . LYS A 1 121 ? 4.052 35.767 8.290 1.00 44.81 121 LYS A CA 1
ATOM 1017 C C . LYS A 1 121 ? 4.919 34.723 9.000 1.00 44.81 121 LYS A C 1
ATOM 1019 O O . LYS A 1 121 ? 4.361 33.967 9.798 1.00 44.81 121 LYS A O 1
ATOM 1024 N N . PRO A 1 122 ? 6.212 34.595 8.670 1.00 41.66 122 PRO A N 1
ATOM 1025 C CA . PRO A 1 122 ? 7.081 33.697 9.407 1.00 41.66 122 PRO A CA 1
ATOM 1026 C C . PRO A 1 122 ? 7.070 34.147 10.869 1.00 41.66 122 PRO A C 1
ATOM 1028 O O . PRO A 1 122 ? 7.440 35.278 11.165 1.00 41.66 122 PRO A O 1
ATOM 1031 N N . ILE A 1 123 ? 6.576 33.281 11.749 1.00 54.56 123 ILE A N 1
ATOM 1032 C CA . ILE A 1 123 ? 6.744 33.427 13.193 1.00 54.56 123 ILE A CA 1
ATOM 1033 C C . ILE A 1 123 ? 8.204 33.071 13.440 1.00 54.56 123 ILE A C 1
ATOM 1035 O O . ILE A 1 123 ? 8.646 31.970 13.097 1.00 54.56 123 ILE A O 1
ATOM 1039 N N . THR A 1 124 ? 8.977 34.029 13.928 1.00 52.03 124 THR A N 1
ATOM 1040 C CA . THR A 1 124 ? 10.361 33.779 14.322 1.00 52.03 124 THR A CA 1
ATOM 1041 C C . THR A 1 124 ? 10.374 33.162 15.715 1.00 52.03 124 THR A C 1
ATOM 1043 O O . THR A 1 124 ? 9.416 33.300 16.472 1.00 52.03 124 THR A O 1
ATOM 1046 N N . LEU A 1 125 ? 11.465 32.489 16.088 1.00 43.28 125 LEU A N 1
ATOM 1047 C CA . LEU A 1 125 ? 11.619 31.928 17.437 1.00 43.28 125 LEU A CA 1
ATOM 1048 C C . LEU A 1 125 ? 11.525 33.001 18.551 1.00 43.28 125 LEU A C 1
ATOM 1050 O O . LEU A 1 125 ? 11.335 32.648 19.704 1.00 43.28 125 LEU A O 1
ATOM 1054 N N . PHE A 1 126 ? 11.609 34.292 18.200 1.00 50.84 126 PHE A N 1
ATOM 1055 C CA . PHE A 1 126 ? 11.444 35.435 19.104 1.00 50.84 126 PHE A CA 1
ATOM 1056 C C . PHE A 1 126 ? 9.979 35.812 19.388 1.00 50.84 126 PHE A C 1
ATOM 1058 O O . PHE A 1 126 ? 9.717 36.568 20.317 1.00 50.84 126 PHE A O 1
ATOM 1065 N N . ASP A 1 127 ? 9.015 35.284 18.628 1.00 49.97 127 ASP A N 1
ATOM 1066 C CA . ASP A 1 127 ? 7.583 35.564 18.815 1.00 49.97 127 ASP A CA 1
ATOM 1067 C C . ASP A 1 127 ? 6.903 34.590 19.807 1.00 49.97 127 ASP A C 1
ATOM 1069 O O . ASP A 1 127 ? 5.706 34.703 20.070 1.00 49.97 127 ASP A O 1
ATOM 1073 N N . LEU A 1 128 ? 7.649 33.615 20.348 1.00 47.25 128 LEU A N 1
ATOM 1074 C CA . LEU A 1 128 ? 7.159 32.562 21.253 1.00 47.25 128 LEU A CA 1
ATOM 1075 C C . LEU A 1 128 ? 7.467 32.809 22.744 1.00 47.25 128 LEU A C 1
ATOM 1077 O O . LEU A 1 128 ? 7.072 31.993 23.571 1.00 47.25 128 LEU A O 1
ATOM 1081 N N . ASP A 1 129 ? 8.090 33.938 23.097 1.00 52.34 129 ASP A N 1
ATOM 1082 C CA . ASP A 1 129 ? 8.655 34.171 24.439 1.00 52.34 129 ASP A CA 1
ATOM 1083 C C . ASP A 1 129 ? 7.883 35.142 25.354 1.00 52.34 129 ASP A C 1
ATOM 1085 O O . ASP A 1 129 ? 8.427 35.618 26.345 1.00 52.34 129 ASP A O 1
ATOM 1089 N N . ILE A 1 130 ? 6.597 35.422 25.114 1.00 50.19 130 ILE A N 1
ATOM 1090 C CA . ILE A 1 130 ? 5.765 36.124 26.115 1.00 50.19 130 ILE A CA 1
ATOM 1091 C C . ILE A 1 130 ? 4.357 35.528 26.144 1.00 50.19 130 ILE A C 1
ATOM 1093 O O . ILE A 1 130 ? 3.455 36.035 25.479 1.00 50.19 130 ILE A O 1
ATOM 1097 N N . LYS A 1 131 ? 4.174 34.439 26.911 1.00 45.53 131 LYS A N 1
ATOM 1098 C CA . LYS A 1 131 ? 2.902 34.096 27.596 1.00 45.53 131 LYS A CA 1
ATOM 1099 C C . LYS A 1 131 ? 2.964 32.911 28.582 1.00 45.53 131 LYS A C 1
ATOM 1101 O O . LYS A 1 131 ? 1.930 32.322 28.866 1.00 45.53 131 LYS A O 1
ATOM 1106 N N . MET A 1 132 ? 4.133 32.569 29.134 1.00 45.44 132 MET A N 1
ATOM 1107 C CA . MET A 1 132 ? 4.233 31.571 30.222 1.00 45.44 132 MET A CA 1
ATOM 1108 C C . MET A 1 132 ? 4.997 32.067 31.459 1.00 45.44 132 MET A C 1
ATOM 1110 O O . MET A 1 132 ? 5.673 31.288 32.121 1.00 45.44 132 MET A O 1
ATOM 1114 N N . ALA A 1 133 ? 4.927 33.359 31.780 1.00 49.50 133 ALA A N 1
ATOM 1115 C CA . ALA A 1 133 ? 5.573 33.874 32.987 1.00 49.50 133 ALA A CA 1
ATOM 1116 C C . ALA A 1 133 ? 4.871 35.123 33.535 1.00 49.50 133 ALA A C 1
ATOM 1118 O O . ALA A 1 133 ? 5.486 36.175 33.557 1.00 49.50 133 ALA A O 1
ATOM 1119 N N . THR A 1 134 ? 3.597 35.018 33.931 1.00 47.50 134 THR A N 1
ATOM 1120 C CA . THR A 1 134 ? 2.954 35.873 34.961 1.00 47.50 134 THR A CA 1
ATOM 1121 C C . THR A 1 134 ? 1.600 35.264 35.372 1.00 47.50 134 THR A C 1
ATOM 1123 O O . THR A 1 134 ? 0.566 35.910 35.259 1.00 47.50 134 THR A O 1
ATOM 1126 N N . GLU A 1 135 ? 1.573 34.001 35.782 1.00 51.12 135 GLU A N 1
ATOM 1127 C CA . GLU A 1 135 ? 0.459 33.439 36.565 1.00 51.12 135 GLU A CA 1
ATOM 1128 C C . GLU A 1 135 ? 1.082 32.527 37.618 1.00 51.12 135 GLU A C 1
ATOM 1130 O O . GLU A 1 135 ? 0.977 31.317 37.539 1.00 51.12 135 GLU A O 1
ATOM 1135 N N . ASP A 1 136 ? 1.851 33.132 38.520 1.00 50.47 136 ASP A N 1
ATOM 1136 C CA . ASP A 1 136 ? 2.233 32.571 39.813 1.00 50.47 136 ASP A CA 1
ATOM 1137 C C . ASP A 1 136 ? 2.776 33.740 40.642 1.00 50.47 136 ASP A C 1
ATOM 1139 O O . ASP A 1 136 ? 3.873 34.231 40.368 1.00 50.47 136 ASP A O 1
ATOM 1143 N N . LEU A 1 137 ? 1.944 34.191 41.591 1.00 42.91 137 LEU A N 1
ATOM 1144 C CA . LEU A 1 137 ? 2.127 35.160 42.689 1.00 42.91 137 LEU A CA 1
ATOM 1145 C C . LEU A 1 137 ? 1.019 36.229 42.704 1.00 42.91 137 LEU A C 1
ATOM 1147 O O . LEU A 1 137 ? 1.250 37.375 42.329 1.00 42.91 137 LEU A O 1
ATOM 1151 N N . GLU A 1 138 ? -0.161 35.828 43.180 1.00 40.41 138 GLU A N 1
ATOM 1152 C CA . GLU A 1 138 ? -0.968 36.558 44.178 1.00 40.41 138 GLU A CA 1
ATOM 1153 C C . GLU A 1 138 ? -1.905 35.579 44.901 1.00 40.41 138 GLU A C 1
ATOM 1155 O O . GLU A 1 138 ? -2.576 34.777 44.211 1.00 40.41 138 GLU A O 1
#

Foldseek 3Di:
DDDVVVVQVVQFDLADEEEEEDDEPPDDDPVPPDDADPVNLLVVLVSVVVGNYKYKYKYFPDPVNCVSQPPWDKDWDFDPVVVVVVCVVPVDDDDDRGIMIITIPDDDPDPPPCPPPPPPPDDDPVNPPPDPPDDPDD

Sequence (138 aa):
HLDFRKCIINWDSDETFFFLDPPYYGVKGPMYRFGFSESDHQDLAEMLRATRGRWLLTYGDHPHIRSLYRGYLTRKVGSYAYAERMSRREGLRQRGIVKHLLIMNYKPPKAVRKTPLKTFKPITLFDLDIKMATEDLE

pLDDT: mean 76.02, std 21.18, range [40.41, 98.06]

Radius of gyration: 21.6 Å; chains: 1; bounding box: 35×49×69 Å

Secondary structure (DSSP, 8-state):
---HHHHHHHH--TT-EEEE-PPPTT--SGGGSSS--HHHHHHHHHHHHH-SSEEEEEEE--HHHHHHTTTSEEEEEEEHHHHHHHHHHH--S----EEEEEEESSPPPP----------PPPPGGGGSSSSSSSS--